Protein AF-A0A6A5TDK0-F1 (afdb_monomer_lite)

Radius of gyration: 18.0 Å; chains: 1; bounding box: 47×30×43 Å

Structure (mmCIF, N/CA/C/O backbone):
data_AF-A0A6A5TDK0-F1
#
_entry.id   AF-A0A6A5TDK0-F1
#
loop_
_atom_site.group_PDB
_atom_site.id
_atom_site.type_symbol
_atom_site.label_atom_id
_atom_site.label_alt_id
_atom_site.label_comp_id
_atom_site.label_asym_id
_atom_site.label_entity_id
_atom_site.label_seq_id
_atom_site.pdbx_PDB_ins_code
_atom_site.Cartn_x
_atom_site.Cartn_y
_atom_site.Cartn_z
_atom_site.occupancy
_atom_site.B_iso_or_equiv
_atom_site.auth_seq_id
_atom_site.auth_comp_id
_atom_site.auth_asym_id
_atom_site.auth_atom_id
_atom_site.pdbx_PDB_model_num
ATOM 1 N N . PHE A 1 1 ? 2.024 -7.288 14.545 1.00 73.69 1 PHE A N 1
ATOM 2 C CA . PHE A 1 1 ? 0.708 -7.184 15.207 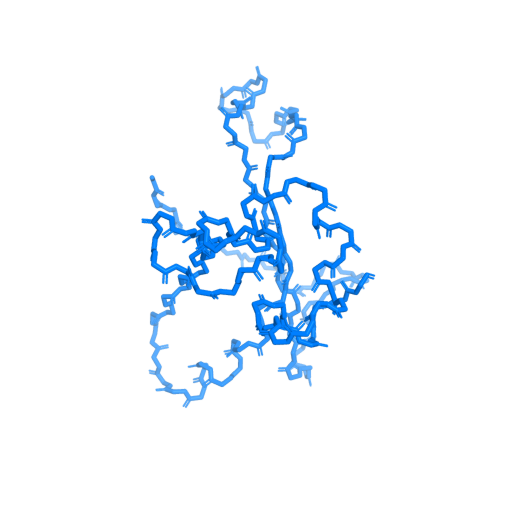1.00 73.69 1 PHE A CA 1
ATOM 3 C C . PHE A 1 1 ? -0.346 -7.230 14.117 1.00 73.69 1 PHE A C 1
ATOM 5 O O . PHE A 1 1 ? -0.062 -6.746 13.029 1.00 73.69 1 PHE A O 1
ATOM 12 N N . THR A 1 2 ? -1.514 -7.802 14.390 1.00 79.69 2 THR A N 1
ATOM 13 C CA . THR A 1 2 ? -2.637 -7.856 13.443 1.00 79.69 2 THR A CA 1
ATOM 14 C C . THR A 1 2 ? -3.849 -7.261 14.137 1.00 79.69 2 THR A C 1
ATOM 16 O O . THR A 1 2 ? -4.041 -7.503 15.329 1.00 79.69 2 THR A O 1
ATOM 19 N N . TYR A 1 3 ? -4.628 -6.452 13.424 1.00 76.56 3 TYR A N 1
ATOM 20 C CA . TYR A 1 3 ? -5.811 -5.798 13.969 1.00 76.56 3 TYR A CA 1
ATOM 21 C C . TYR A 1 3 ? -6.992 -6.023 13.030 1.00 76.56 3 TYR A C 1
ATOM 23 O O . TYR A 1 3 ? -6.882 -5.800 11.827 1.00 76.56 3 TYR A O 1
ATOM 31 N N . THR A 1 4 ? -8.110 -6.473 13.590 1.00 86.81 4 THR A N 1
ATOM 32 C CA . THR A 1 4 ? -9.372 -6.674 12.875 1.00 86.81 4 THR A CA 1
ATOM 33 C C . THR A 1 4 ? -10.402 -5.764 13.516 1.00 86.81 4 THR A C 1
ATOM 35 O O . THR A 1 4 ? -10.564 -5.782 14.735 1.00 86.81 4 THR A O 1
ATOM 38 N N . PHE A 1 5 ? -11.078 -4.953 12.707 1.00 83.00 5 PHE A N 1
ATOM 39 C CA . PHE A 1 5 ? -12.046 -3.976 13.189 1.00 83.00 5 PHE A CA 1
ATOM 40 C C . PHE A 1 5 ? -13.249 -3.880 12.256 1.00 83.00 5 PHE A C 1
ATOM 42 O O . PHE A 1 5 ? -13.160 -4.184 11.068 1.00 83.00 5 PHE A O 1
ATOM 49 N N . LEU A 1 6 ? -14.371 -3.436 12.817 1.00 85.19 6 LEU A N 1
ATOM 50 C CA . LEU A 1 6 ? -15.565 -3.067 12.071 1.00 85.19 6 LEU A CA 1
ATOM 51 C C . LEU A 1 6 ? -15.539 -1.555 11.826 1.00 85.19 6 LEU A C 1
ATOM 53 O O . LEU A 1 6 ? -15.484 -0.784 12.781 1.00 85.19 6 LEU A O 1
ATOM 57 N N . CYS A 1 7 ? -15.598 -1.138 10.561 1.00 79.06 7 CYS A N 1
ATOM 58 C CA . CYS A 1 7 ? -15.725 0.269 10.186 1.00 79.06 7 CYS A CA 1
ATOM 59 C C . CYS A 1 7 ? -17.177 0.554 9.792 1.00 79.06 7 CYS A C 1
ATOM 61 O O . CYS A 1 7 ? -17.632 0.116 8.736 1.00 79.06 7 CYS A O 1
ATOM 63 N N . GLN A 1 8 ? -17.921 1.245 10.654 1.00 83.38 8 GLN A N 1
ATOM 64 C CA . GLN A 1 8 ? -19.298 1.650 10.368 1.00 83.38 8 GLN A CA 1
ATOM 65 C C . GLN A 1 8 ? -19.304 3.049 9.755 1.00 83.38 8 GLN A C 1
ATOM 67 O O . GLN A 1 8 ? -18.622 3.937 10.256 1.00 83.38 8 GLN A O 1
ATOM 72 N N . ASN A 1 9 ? -20.089 3.238 8.691 1.00 80.44 9 ASN A N 1
ATOM 73 C CA . ASN A 1 9 ? -20.217 4.519 7.989 1.00 80.44 9 ASN A CA 1
ATOM 74 C C . ASN A 1 9 ? -18.886 5.079 7.438 1.00 80.44 9 ASN A C 1
ATOM 76 O O . ASN A 1 9 ? -18.662 6.283 7.433 1.00 80.44 9 ASN A O 1
ATOM 80 N N . CYS A 1 10 ? -17.989 4.195 6.996 1.00 78.06 10 CYS A N 1
ATOM 81 C CA . CYS A 1 10 ? -16.679 4.570 6.451 1.00 78.06 10 CYS A CA 1
ATOM 82 C C . CYS A 1 10 ? -16.629 4.564 4.918 1.00 78.06 10 CYS A C 1
ATOM 84 O O . CYS A 1 10 ? -15.593 4.878 4.339 1.00 78.06 10 CYS A O 1
ATOM 86 N N . THR A 1 11 ? -17.720 4.158 4.266 1.00 73.88 11 THR A N 1
ATOM 87 C CA . THR A 1 11 ? -17.832 4.127 2.805 1.00 73.88 11 THR A CA 1
ATOM 88 C C . THR A 1 11 ? -18.303 5.458 2.239 1.00 73.88 11 THR A C 1
ATOM 90 O O . THR A 1 11 ? -17.931 5.790 1.126 1.00 73.88 11 THR A O 1
ATOM 93 N N . ASP A 1 12 ? -19.052 6.247 3.009 1.00 74.12 12 ASP A N 1
ATOM 94 C CA . ASP A 1 12 ? -19.520 7.567 2.594 1.00 74.12 12 ASP A CA 1
ATOM 95 C C . ASP A 1 12 ? -18.879 8.664 3.459 1.00 74.12 12 ASP A C 1
ATOM 97 O O . ASP A 1 12 ? -19.353 8.991 4.546 1.00 74.12 12 ASP A O 1
ATOM 101 N N . ILE A 1 13 ? -17.729 9.165 3.006 1.00 72.81 13 ILE A N 1
ATOM 102 C CA . ILE A 1 13 ? -16.874 10.134 3.711 1.00 72.81 13 ILE A CA 1
ATOM 103 C C . ILE A 1 13 ? -16.699 11.451 2.929 1.00 72.81 13 ILE A C 1
ATOM 105 O O . ILE A 1 13 ? -15.803 12.245 3.221 1.00 72.81 13 ILE A O 1
ATOM 109 N N . GLY A 1 14 ? -17.566 11.705 1.943 1.00 71.69 14 GLY A N 1
ATOM 110 C CA . GLY A 1 14 ? -17.595 12.915 1.123 1.00 71.69 14 GLY A CA 1
ATOM 111 C C . GLY A 1 14 ? -16.841 12.762 -0.209 1.00 71.69 14 GLY A C 1
ATOM 112 O O . GLY A 1 14 ? -17.044 11.789 -0.923 1.00 71.69 14 GLY A O 1
ATOM 113 N N . PRO A 1 15 ? -15.964 13.698 -0.610 1.00 63.59 15 PRO A N 1
ATOM 114 C CA . PRO A 1 15 ? -15.373 13.712 -1.958 1.00 63.59 15 PRO A CA 1
ATOM 115 C C . PRO A 1 15 ? -14.440 12.527 -2.282 1.00 63.59 15 PRO A C 1
ATOM 117 O O . PRO A 1 15 ? -13.985 12.407 -3.415 1.00 63.59 15 PRO A O 1
ATOM 120 N N . ILE A 1 16 ? -14.139 11.670 -1.302 1.00 64.56 16 ILE A N 1
ATOM 121 C CA . ILE A 1 16 ? -13.346 10.440 -1.451 1.00 64.56 16 ILE A CA 1
ATOM 122 C C . ILE A 1 16 ? -14.141 9.188 -1.024 1.00 64.56 16 ILE A C 1
ATOM 124 O O . ILE A 1 16 ? -13.546 8.186 -0.630 1.00 64.56 16 ILE A O 1
ATOM 128 N N . SER A 1 17 ? -15.479 9.259 -1.055 1.00 69.69 17 SER A N 1
ATOM 129 C CA . SER A 1 17 ? -16.375 8.139 -0.743 1.00 69.69 17 SER A CA 1
ATOM 130 C C . SER A 1 17 ? -16.137 6.931 -1.652 1.00 69.69 17 SER A C 1
ATOM 132 O O . SER A 1 17 ? -15.867 7.055 -2.847 1.00 69.69 17 SER A O 1
ATOM 134 N N . PHE A 1 18 ? -16.299 5.749 -1.064 1.00 69.81 18 PHE A N 1
ATOM 135 C CA . PHE A 1 18 ? -16.490 4.493 -1.768 1.00 69.81 18 PHE A CA 1
ATOM 136 C C . PHE A 1 18 ? -17.928 4.445 -2.301 1.00 69.81 18 PHE A C 1
ATOM 138 O O . PHE A 1 18 ? -18.853 4.049 -1.591 1.00 69.81 18 PHE A O 1
ATOM 145 N N . GLU A 1 19 ? -18.128 4.877 -3.542 1.00 68.56 19 GLU A N 1
ATOM 146 C CA . GLU A 1 19 ? -19.382 4.651 -4.263 1.00 68.56 19 GLU A CA 1
ATOM 147 C C . GLU A 1 19 ? -19.690 3.155 -4.375 1.00 68.56 19 GLU A C 1
ATOM 149 O O . GLU A 1 19 ? -18.824 2.295 -4.489 1.00 68.56 19 GLU A O 1
ATOM 154 N N . SER A 1 20 ? -20.965 2.806 -4.384 1.00 64.44 20 SER A N 1
ATOM 155 C CA . SER A 1 20 ? -21.348 1.399 -4.561 1.00 64.44 20 SER A CA 1
ATOM 156 C C . SER A 1 20 ? -21.175 0.900 -6.003 1.00 64.44 20 SER A C 1
ATOM 158 O O . SER A 1 20 ? -21.235 -0.303 -6.244 1.00 64.44 20 SER A O 1
ATOM 160 N N . THR A 1 21 ? -20.973 1.813 -6.959 1.00 64.44 21 THR A N 1
ATOM 161 C CA . THR A 1 21 ? -21.041 1.531 -8.400 1.00 64.44 21 THR A CA 1
ATOM 162 C C . THR A 1 21 ? -19.702 1.565 -9.127 1.00 64.44 21 THR A C 1
ATOM 164 O O . THR A 1 21 ? -19.685 1.284 -10.322 1.00 64.44 21 THR A O 1
ATOM 167 N N . SER A 1 22 ? -18.596 1.946 -8.479 1.00 63.34 22 SER A N 1
ATOM 168 C CA . SER A 1 22 ? -17.294 1.946 -9.165 1.00 63.34 22 SER A CA 1
ATOM 169 C C . SER A 1 22 ? -16.617 0.589 -9.049 1.00 63.34 22 SER A C 1
ATOM 171 O O . SER A 1 22 ? -16.547 0.004 -7.970 1.00 63.34 22 SER A O 1
ATOM 173 N N . ASP A 1 23 ? -16.040 0.147 -10.164 1.00 59.12 23 ASP A N 1
ATOM 174 C CA . ASP A 1 23 ? -15.367 -1.150 -10.272 1.00 59.12 23 ASP A CA 1
ATOM 175 C C . ASP A 1 23 ? -13.971 -1.178 -9.627 1.00 59.12 23 ASP A C 1
ATOM 177 O O . ASP A 1 23 ? -13.359 -2.237 -9.471 1.00 59.12 23 ASP A O 1
ATOM 181 N N . THR A 1 24 ? -13.439 -0.006 -9.269 1.00 61.41 24 THR A N 1
ATOM 182 C CA . THR A 1 24 ? -12.064 0.165 -8.800 1.00 61.41 24 THR A CA 1
ATOM 183 C C . THR A 1 24 ? -11.989 1.173 -7.660 1.00 61.41 24 THR A C 1
ATOM 185 O O . THR A 1 24 ? -12.411 2.320 -7.816 1.00 61.41 24 THR A O 1
ATOM 188 N N . TRP A 1 25 ? -11.387 0.764 -6.542 1.00 66.81 25 TRP A N 1
ATOM 189 C CA . TRP A 1 25 ? -11.246 1.582 -5.337 1.00 66.81 25 TRP A CA 1
ATOM 190 C C . TRP A 1 25 ? -9.777 1.713 -4.940 1.00 66.81 25 TRP A C 1
ATOM 192 O O . TRP A 1 25 ? -9.199 0.754 -4.427 1.00 66.81 25 TRP A O 1
ATOM 202 N N . PRO A 1 26 ? -9.135 2.876 -5.143 1.00 68.88 26 PRO A N 1
ATOM 203 C CA . PRO A 1 26 ? -7.743 3.046 -4.760 1.00 68.88 26 PRO A CA 1
ATOM 204 C C . PRO A 1 26 ? -7.628 3.145 -3.233 1.00 68.88 26 PRO A C 1
ATOM 206 O O . PRO A 1 26 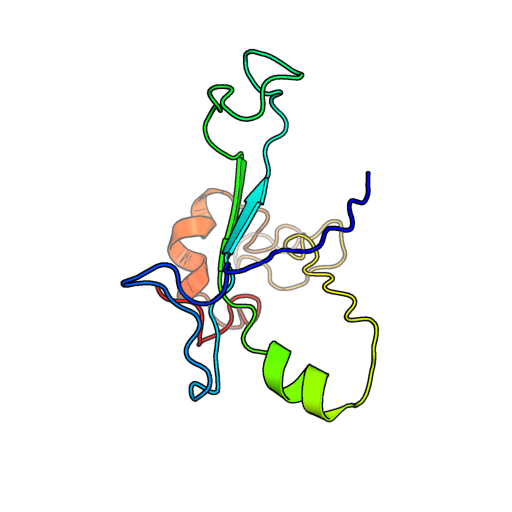? -7.744 4.216 -2.647 1.00 68.88 26 PRO A O 1
ATOM 209 N N . ILE A 1 27 ? -7.362 2.019 -2.571 1.00 75.06 27 ILE A N 1
ATOM 210 C CA . ILE A 1 27 ? -7.011 2.015 -1.146 1.00 75.06 27 ILE A CA 1
ATOM 211 C C . ILE A 1 27 ? -5.525 2.349 -0.996 1.00 75.06 27 ILE A C 1
ATOM 213 O O . ILE A 1 27 ? -4.662 1.702 -1.602 1.00 75.06 27 ILE A O 1
ATOM 217 N N . GLY A 1 28 ? -5.240 3.365 -0.180 1.00 75.75 28 GLY A N 1
ATOM 218 C CA . GLY A 1 28 ? -3.896 3.750 0.235 1.00 75.75 28 GLY A CA 1
ATOM 219 C C . GLY A 1 28 ? -3.486 3.113 1.563 1.00 75.75 28 GLY A C 1
ATOM 220 O O . GLY A 1 28 ? -4.323 2.864 2.428 1.00 75.75 28 GLY A O 1
ATOM 221 N N . TRP A 1 29 ? -2.189 2.887 1.751 1.00 80.25 29 TRP A N 1
ATOM 222 C CA . TRP A 1 29 ? -1.613 2.483 3.033 1.00 80.25 29 TRP A CA 1
ATOM 223 C C . TRP A 1 29 ? -0.398 3.344 3.380 1.00 80.25 29 TRP A C 1
ATOM 225 O O . TRP A 1 29 ? 0.269 3.887 2.498 1.00 80.25 29 TRP A O 1
ATOM 235 N N . ALA A 1 30 ? -0.104 3.451 4.676 1.00 81.50 30 ALA A N 1
ATOM 236 C CA . ALA A 1 30 ? 1.065 4.150 5.196 1.00 81.50 30 ALA A CA 1
ATOM 237 C C . ALA A 1 30 ? 1.643 3.401 6.405 1.00 81.50 30 ALA A C 1
ATOM 239 O O . ALA A 1 30 ? 0.899 2.868 7.229 1.00 81.50 30 ALA A O 1
ATOM 240 N N . MET A 1 31 ? 2.972 3.371 6.526 1.00 84.69 31 MET A N 1
ATOM 241 C CA . MET A 1 31 ? 3.688 2.716 7.625 1.00 84.69 31 MET A CA 1
ATOM 242 C C . MET A 1 31 ? 4.706 3.663 8.270 1.00 84.69 31 MET A C 1
ATOM 244 O O . MET A 1 31 ? 5.362 4.453 7.593 1.00 84.69 31 MET A O 1
ATOM 248 N N . SER A 1 32 ? 4.897 3.552 9.584 1.00 85.44 32 SER A N 1
ATOM 249 C CA . SER A 1 32 ? 5.952 4.264 10.311 1.00 85.44 32 SER A CA 1
ATOM 250 C C . SER A 1 32 ? 6.650 3.328 11.291 1.00 85.44 32 SER A C 1
ATOM 252 O O . SER A 1 32 ? 6.012 2.470 11.899 1.00 85.44 32 SER A O 1
ATOM 254 N N . ASN A 1 33 ? 7.961 3.500 11.463 1.00 89.19 33 ASN A N 1
ATOM 255 C CA . ASN A 1 33 ? 8.721 2.862 12.542 1.00 89.19 33 ASN A CA 1
ATOM 256 C C . ASN A 1 33 ? 8.783 3.737 13.810 1.00 89.19 33 ASN A C 1
ATOM 258 O O . ASN A 1 33 ? 9.379 3.332 14.811 1.00 89.19 33 ASN A O 1
ATOM 262 N N . ARG A 1 34 ? 8.178 4.933 13.779 1.00 90.50 34 ARG A N 1
ATOM 263 C CA . ARG A 1 34 ? 8.135 5.880 14.892 1.00 90.50 34 ARG A CA 1
ATOM 264 C C . ARG A 1 34 ? 6.768 5.811 15.568 1.00 90.50 34 ARG A C 1
ATOM 266 O O . ARG A 1 34 ? 5.732 5.749 14.915 1.00 90.50 34 ARG A O 1
ATOM 273 N N . ARG A 1 35 ? 6.778 5.773 16.899 1.00 89.75 35 ARG A N 1
ATOM 274 C CA . ARG A 1 35 ? 5.566 5.647 17.725 1.00 89.75 35 ARG A CA 1
ATOM 275 C C . ARG A 1 35 ? 4.755 6.957 17.677 1.00 89.75 35 ARG A C 1
ATOM 277 O O . ARG A 1 35 ? 5.375 8.010 17.506 1.00 89.75 35 ARG A O 1
ATOM 284 N N . PRO A 1 36 ? 3.424 6.925 17.892 1.00 91.19 36 PRO A N 1
ATOM 285 C CA . PRO A 1 36 ? 2.649 8.138 18.160 1.00 91.19 36 PRO A CA 1
ATOM 286 C C . PRO A 1 36 ? 3.252 8.929 19.329 1.00 91.19 36 PRO A C 1
ATOM 288 O O . PRO A 1 36 ? 3.818 8.327 20.246 1.00 91.19 36 PRO A O 1
ATOM 291 N N . THR A 1 37 ? 3.132 10.260 19.317 1.00 92.19 37 THR A N 1
ATOM 292 C CA . THR A 1 37 ? 3.690 11.116 20.383 1.00 92.19 37 THR A CA 1
ATOM 293 C C . THR A 1 37 ? 3.082 10.831 21.758 1.00 92.19 37 THR A C 1
ATOM 295 O O . THR A 1 37 ? 3.759 10.984 22.772 1.00 92.19 37 THR A O 1
ATOM 298 N N . THR A 1 38 ? 1.829 10.375 21.803 1.00 93.81 38 THR A N 1
ATOM 299 C CA . THR A 1 38 ? 1.128 9.959 23.020 1.00 93.81 38 THR A CA 1
ATOM 300 C C . THR A 1 38 ? 0.457 8.599 22.799 1.00 93.81 38 THR A C 1
ATOM 302 O O . THR A 1 38 ? -0.713 8.531 22.411 1.00 93.81 38 THR A O 1
ATOM 305 N N . PRO A 1 39 ? 1.183 7.489 23.035 1.00 88.12 39 PRO A N 1
ATOM 306 C CA . PRO A 1 39 ? 0.618 6.147 22.938 1.00 88.12 39 PRO A CA 1
ATOM 307 C C . 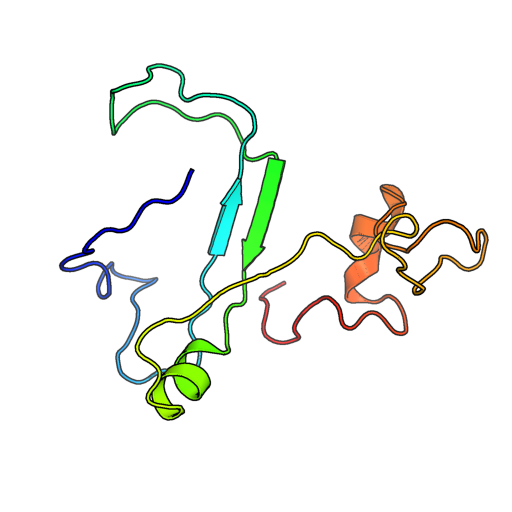PRO A 1 39 ? -0.598 5.989 23.864 1.00 88.12 39 PRO A C 1
ATOM 309 O O . PRO A 1 39 ? -0.527 6.327 25.042 1.00 88.12 39 PRO A O 1
ATOM 312 N N . GLY A 1 40 ? -1.713 5.488 23.328 1.00 88.69 40 GLY A N 1
ATOM 313 C CA . GLY A 1 40 ? -2.987 5.343 24.047 1.00 88.69 40 GLY A CA 1
ATOM 314 C C . GLY A 1 40 ? -4.012 6.444 23.757 1.00 88.69 40 GLY A C 1
ATOM 315 O O . GLY A 1 40 ? -5.189 6.255 24.048 1.00 88.69 40 GLY A O 1
ATOM 316 N N . SER A 1 41 ? -3.603 7.552 23.129 1.00 93.44 41 SER A N 1
ATOM 317 C CA . SER A 1 41 ? -4.539 8.563 22.633 1.00 93.44 41 SER A CA 1
ATOM 318 C C . SER A 1 41 ? -4.864 8.327 21.150 1.00 93.44 41 SER A C 1
ATOM 320 O O . SER A 1 41 ? -3.946 8.360 20.324 1.00 93.44 41 SER A O 1
ATOM 322 N N . PRO A 1 42 ? -6.141 8.131 20.770 1.00 89.44 42 PRO A N 1
ATOM 323 C CA . PRO A 1 42 ? -6.530 7.945 19.371 1.00 89.44 42 PRO A CA 1
ATOM 324 C C . PRO A 1 42 ? -6.346 9.213 18.523 1.00 89.44 42 PRO A C 1
ATOM 326 O O . PRO A 1 42 ? -6.261 9.123 17.304 1.00 89.44 42 PRO A O 1
ATOM 329 N N . SER A 1 43 ? -6.239 10.387 19.153 1.00 93.69 43 SER A N 1
ATOM 330 C CA . SER A 1 43 ? -5.982 11.674 18.495 1.00 93.69 43 SER A CA 1
ATOM 331 C C . SER A 1 43 ? -4.513 12.108 18.584 1.00 93.69 43 SER A C 1
ATOM 333 O O . SER A 1 43 ? -4.203 13.288 18.418 1.00 93.69 43 SER A O 1
ATOM 335 N N . SER A 1 44 ? -3.603 11.189 18.927 1.00 94.69 44 SER A N 1
ATOM 336 C CA . SER A 1 44 ? -2.176 11.490 19.058 1.00 94.69 44 SER A CA 1
ATOM 337 C C . SER A 1 44 ? -1.601 12.037 17.752 1.00 94.69 44 SER A C 1
ATOM 339 O O . SER A 1 44 ? -1.852 11.498 16.676 1.00 94.69 44 SER A O 1
ATOM 341 N N . ALA A 1 45 ? -0.729 13.040 17.860 1.00 94.00 45 ALA A N 1
ATOM 342 C CA . ALA A 1 45 ? 0.052 13.498 16.720 1.00 94.00 45 ALA A CA 1
ATOM 343 C C . ALA A 1 45 ? 0.970 12.375 16.201 1.00 94.00 45 ALA A C 1
ATOM 345 O O . ALA A 1 45 ? 1.487 11.555 16.976 1.00 94.00 45 ALA A O 1
ATOM 346 N N . LEU A 1 46 ? 1.169 12.359 14.882 1.00 91.00 46 LEU A N 1
ATOM 347 C CA . LEU A 1 46 ? 1.995 11.392 14.163 1.00 91.00 46 LEU A CA 1
ATOM 348 C C . LEU A 1 46 ? 3.112 12.120 13.409 1.00 91.00 46 LEU A C 1
ATOM 350 O O . LEU A 1 46 ? 2.919 13.225 12.906 1.00 91.00 46 LEU A O 1
ATOM 354 N N . THR A 1 47 ? 4.284 11.495 13.311 1.00 89.31 47 THR A N 1
ATOM 355 C CA . THR A 1 47 ? 5.332 11.936 12.379 1.00 89.31 47 THR A CA 1
ATOM 356 C C . THR A 1 47 ? 5.076 11.366 10.986 1.00 89.31 47 THR A C 1
ATOM 358 O O . THR A 1 47 ? 4.339 10.389 10.848 1.00 89.31 47 THR A O 1
ATOM 361 N N . SER A 1 48 ? 5.742 11.912 9.965 1.00 88.75 48 SER A N 1
ATOM 362 C CA . SER A 1 48 ? 5.676 11.388 8.597 1.00 88.75 48 SER A CA 1
ATOM 363 C C . SER A 1 48 ? 5.938 9.878 8.529 1.00 88.75 48 SER A C 1
ATOM 365 O O . SER A 1 48 ? 6.738 9.323 9.292 1.00 88.75 48 SER A O 1
ATOM 367 N N . HIS A 1 49 ? 5.235 9.220 7.609 1.00 83.19 49 HIS A N 1
ATOM 368 C CA . HIS A 1 49 ? 5.404 7.804 7.308 1.00 83.19 49 HIS A CA 1
ATOM 369 C C . HIS A 1 49 ? 6.726 7.559 6.564 1.00 83.19 49 HIS A C 1
ATOM 371 O O . HIS A 1 49 ? 7.247 8.447 5.893 1.00 83.19 49 HIS A O 1
ATOM 377 N N . ILE A 1 50 ? 7.274 6.351 6.699 1.00 83.38 50 ILE A N 1
ATOM 378 C CA . ILE A 1 50 ? 8.522 5.916 6.040 1.00 83.38 50 ILE A CA 1
ATOM 379 C C . ILE A 1 50 ? 8.260 5.030 4.814 1.00 83.38 50 ILE A C 1
ATOM 381 O O . ILE A 1 50 ? 9.193 4.615 4.135 1.00 83.38 50 ILE A O 1
ATOM 385 N N . GLY A 1 51 ? 6.995 4.697 4.569 1.00 75.25 51 GLY A N 1
ATOM 386 C CA . GLY A 1 51 ? 6.549 3.900 3.438 1.00 75.25 51 GLY A CA 1
ATOM 387 C C . GLY A 1 51 ? 5.048 4.060 3.247 1.00 75.25 51 GLY A C 1
ATOM 388 O O . GLY A 1 51 ? 4.322 4.302 4.215 1.00 75.25 51 GLY A O 1
ATOM 389 N N . GLY A 1 52 ? 4.601 3.945 2.004 1.00 74.19 52 GLY A N 1
ATOM 390 C CA . GLY A 1 52 ? 3.199 4.042 1.632 1.00 74.19 52 GLY A CA 1
ATOM 391 C C . GLY A 1 52 ? 2.989 3.761 0.149 1.00 74.19 52 GLY A C 1
ATOM 392 O O . GLY A 1 52 ? 3.950 3.638 -0.611 1.00 74.19 52 GLY A O 1
ATOM 393 N N . GLY A 1 53 ? 1.727 3.645 -0.252 1.00 66.44 53 GLY A N 1
ATOM 394 C CA . GLY A 1 53 ? 1.328 3.455 -1.646 1.00 66.44 53 GLY A CA 1
ATOM 395 C C . GLY A 1 53 ? -0.185 3.315 -1.796 1.00 66.44 53 GLY A C 1
ATOM 396 O O . GLY A 1 53 ? -0.882 3.062 -0.816 1.00 66.44 53 GLY A O 1
ATOM 397 N N . SER A 1 54 ? -0.689 3.463 -3.019 1.00 64.06 54 SER A N 1
ATOM 398 C CA . SER A 1 54 ? -2.103 3.296 -3.400 1.00 64.06 54 SER A CA 1
ATOM 399 C C . SER A 1 54 ? -2.262 2.176 -4.440 1.00 64.06 54 SER A C 1
ATOM 401 O O . SER A 1 54 ? -1.256 1.618 -4.886 1.00 64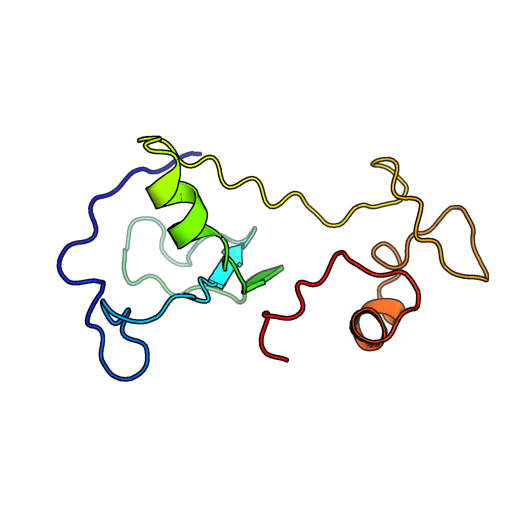.06 54 SER A O 1
ATOM 403 N N . GLY A 1 55 ? -3.496 1.772 -4.767 1.00 56.06 55 GLY A N 1
ATOM 404 C CA . GLY A 1 55 ? -3.769 0.881 -5.912 1.00 56.06 55 GLY A CA 1
ATOM 405 C C . GLY A 1 55 ? -4.144 -0.572 -5.584 1.00 56.06 55 GLY A C 1
ATOM 406 O O . GLY A 1 55 ? -3.652 -1.494 -6.221 1.00 56.06 55 GLY A O 1
ATOM 407 N N . ILE A 1 56 ? -5.012 -0.824 -4.595 1.00 55.91 56 ILE A N 1
ATOM 408 C CA . ILE A 1 56 ? -5.675 -2.141 -4.470 1.00 55.91 56 ILE A CA 1
ATOM 409 C C . ILE A 1 56 ? -6.921 -2.138 -5.358 1.00 55.91 56 ILE A C 1
ATOM 411 O O . ILE A 1 56 ? -8.033 -1.880 -4.918 1.00 55.91 56 ILE A O 1
ATOM 415 N N . ILE A 1 57 ? -6.717 -2.400 -6.643 1.00 51.84 57 ILE A N 1
ATOM 416 C CA . ILE A 1 57 ? -7.768 -2.351 -7.673 1.00 51.84 57 ILE A CA 1
ATOM 417 C C . ILE A 1 57 ? -8.458 -3.723 -7.828 1.00 51.84 57 ILE A C 1
ATOM 419 O O . ILE A 1 57 ? -9.465 -3.888 -8.506 1.00 51.84 57 ILE A O 1
ATOM 423 N N . THR A 1 58 ? -7.974 -4.726 -7.095 1.00 50.91 58 THR A N 1
ATOM 424 C CA . THR A 1 58 ? -8.384 -6.132 -7.186 1.00 50.91 58 THR A CA 1
ATOM 425 C C . THR A 1 58 ? -9.576 -6.517 -6.301 1.00 50.91 58 THR A C 1
ATOM 427 O O . THR A 1 58 ? -10.086 -7.631 -6.435 1.00 50.91 58 THR A O 1
ATOM 430 N N . ALA A 1 59 ? -10.050 -5.635 -5.412 1.00 51.94 59 ALA A N 1
ATOM 431 C CA . ALA A 1 59 ? -11.038 -5.988 -4.386 1.00 51.94 59 ALA A CA 1
ATOM 432 C C . ALA A 1 59 ? -12.368 -6.527 -4.961 1.00 51.94 59 ALA A C 1
ATOM 434 O O . ALA A 1 59 ? -12.932 -7.462 -4.393 1.00 51.94 59 ALA A O 1
ATOM 435 N N . GLN A 1 60 ? -12.834 -6.027 -6.114 1.00 50.88 60 GLN A N 1
ATOM 436 C CA . GLN A 1 60 ? -14.089 -6.492 -6.723 1.00 50.88 60 GLN A CA 1
ATOM 437 C C . GLN A 1 60 ? -13.976 -7.898 -7.329 1.00 50.88 60 GLN A C 1
ATOM 439 O O . GLN A 1 60 ? -14.827 -8.747 -7.072 1.00 50.88 60 GLN A O 1
ATOM 444 N N . ARG A 1 61 ? -12.877 -8.211 -8.032 1.00 52.41 61 ARG A N 1
ATOM 445 C CA . ARG A 1 61 ? -12.621 -9.583 -8.512 1.00 52.41 61 ARG A CA 1
ATOM 446 C C . ARG A 1 61 ? -12.444 -10.569 -7.364 1.00 52.41 61 ARG A C 1
ATOM 448 O O . ARG A 1 61 ? -12.785 -11.734 -7.506 1.00 52.41 61 ARG A O 1
ATOM 455 N N . LEU A 1 62 ? -11.959 -10.109 -6.214 1.00 54.84 62 LEU A N 1
ATOM 456 C CA . LEU A 1 62 ? -11.822 -10.926 -5.009 1.00 54.84 62 LEU A CA 1
ATOM 457 C C . LEU A 1 62 ? -13.175 -11.204 -4.335 1.00 54.84 62 LEU A C 1
ATOM 459 O O . LEU A 1 62 ? -13.394 -12.336 -3.904 1.00 54.84 62 LEU A O 1
ATOM 463 N N . VAL A 1 63 ? -14.105 -10.243 -4.319 1.00 56.16 63 VAL A N 1
ATOM 464 C CA . VAL A 1 63 ? -15.495 -10.463 -3.868 1.00 56.16 63 VAL A CA 1
ATOM 465 C C . VAL A 1 63 ? -16.216 -11.483 -4.758 1.00 56.16 63 VAL A C 1
ATOM 467 O O . VAL A 1 63 ? -16.903 -12.365 -4.242 1.00 56.16 63 VAL A O 1
ATOM 470 N N . GLU A 1 64 ? -15.985 -11.450 -6.073 1.00 57.50 64 GLU A N 1
ATOM 471 C CA . GLU A 1 64 ? -16.533 -12.434 -7.022 1.00 57.50 64 GLU A CA 1
ATOM 472 C C . GLU A 1 64 ? -16.017 -13.871 -6.787 1.00 57.50 64 GLU A C 1
ATOM 474 O O . GLU A 1 64 ? -16.679 -14.830 -7.181 1.00 57.50 64 GLU A O 1
A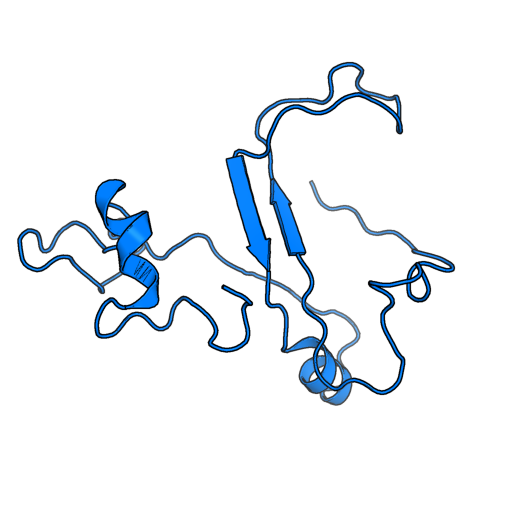TOM 479 N N . THR A 1 65 ? -14.879 -14.067 -6.101 1.00 61.69 65 THR A N 1
ATOM 480 C CA . THR A 1 65 ? -14.368 -15.419 -5.773 1.00 61.69 65 THR A CA 1
ATOM 481 C C . THR A 1 65 ? -15.113 -16.114 -4.627 1.00 61.69 65 THR A C 1
ATOM 483 O O . THR A 1 65 ? -14.818 -17.273 -4.324 1.00 61.69 65 THR A O 1
ATOM 486 N N . GLY A 1 66 ? -16.041 -15.425 -3.949 1.00 59.22 66 GLY A N 1
ATOM 487 C CA . GLY A 1 66 ? -16.792 -15.977 -2.817 1.00 59.22 66 GLY A CA 1
ATOM 488 C C . GLY A 1 66 ? -15.935 -16.289 -1.583 1.00 59.22 66 GLY A C 1
ATOM 489 O O . GLY A 1 66 ? -16.349 -17.065 -0.720 1.00 59.22 66 GLY A O 1
ATOM 490 N N . LYS A 1 67 ? -14.722 -15.726 -1.486 1.00 55.19 67 LYS A N 1
ATOM 491 C CA . LYS A 1 67 ? -13.842 -15.908 -0.326 1.00 55.19 67 LYS A CA 1
ATOM 492 C C . LYS A 1 67 ? -14.118 -14.853 0.744 1.00 55.19 67 LYS A C 1
ATOM 494 O O . LYS A 1 67 ? -14.149 -13.662 0.469 1.00 55.19 67 LYS A O 1
ATOM 499 N N . THR A 1 68 ? -14.284 -15.305 1.985 1.00 56.12 68 THR A N 1
ATOM 500 C CA . THR A 1 68 ? -14.562 -14.462 3.164 1.00 56.12 68 THR A CA 1
ATOM 501 C C . THR A 1 68 ? -13.316 -13.818 3.770 1.00 56.12 68 THR A C 1
ATOM 503 O O . THR A 1 68 ? -13.429 -12.901 4.578 1.00 56.12 68 THR A O 1
ATOM 506 N N . VAL A 1 69 ? -12.127 -14.297 3.396 1.00 45.84 69 VAL A N 1
ATOM 507 C CA . VAL A 1 69 ? -10.839 -13.803 3.888 1.00 45.84 69 VAL A CA 1
ATOM 508 C C . VAL A 1 69 ? -9.999 -13.384 2.694 1.00 45.84 69 VAL A C 1
ATOM 510 O O . VAL A 1 69 ? -9.614 -14.212 1.867 1.00 45.84 69 VAL A O 1
ATOM 513 N N . LEU A 1 70 ? -9.721 -12.086 2.625 1.00 56.44 70 LEU A N 1
ATOM 514 C CA . LEU A 1 70 ? -8.817 -11.491 1.658 1.00 56.44 70 LEU A CA 1
ATOM 515 C C . LEU A 1 70 ? -7.436 -11.325 2.302 1.00 56.44 70 LEU A C 1
ATOM 517 O O . LEU A 1 70 ? -7.262 -10.517 3.213 1.00 56.44 70 LEU A O 1
ATOM 521 N N . LEU A 1 71 ? -6.457 -12.096 1.826 1.00 48.41 71 LEU A N 1
ATOM 522 C CA . LEU A 1 71 ? -5.060 -11.962 2.227 1.00 48.41 71 LEU A CA 1
ATOM 523 C C . LEU A 1 71 ? -4.367 -10.959 1.290 1.00 48.41 71 LEU A C 1
ATOM 525 O O . LEU A 1 71 ? -4.052 -11.286 0.147 1.00 48.41 71 LEU A O 1
ATOM 529 N N . ILE A 1 72 ? -4.179 -9.723 1.761 1.00 57.19 72 ILE A N 1
ATOM 530 C CA . ILE A 1 72 ? -3.487 -8.663 1.013 1.00 57.19 72 ILE A CA 1
ATOM 531 C C . ILE A 1 72 ? -2.007 -8.677 1.385 1.00 57.19 72 ILE A C 1
ATOM 533 O O . ILE A 1 72 ? -1.575 -7.957 2.281 1.00 57.19 72 ILE A O 1
ATOM 537 N N . GLU A 1 73 ? -1.218 -9.473 0.671 1.00 47.75 73 GLU A N 1
ATOM 538 C CA . GLU A 1 73 ? 0.241 -9.405 0.757 1.00 47.75 73 GLU A CA 1
ATOM 539 C C . GLU A 1 73 ? 0.754 -8.504 -0.366 1.00 47.75 73 GLU A C 1
ATOM 541 O O . GLU A 1 73 ? 1.123 -8.983 -1.439 1.00 47.75 73 GLU A O 1
ATOM 546 N N . ARG A 1 74 ? 0.799 -7.181 -0.143 1.00 59.28 74 ARG A N 1
ATOM 547 C CA . ARG A 1 74 ? 1.745 -6.379 -0.926 1.00 59.28 74 ARG A CA 1
ATOM 548 C C . ARG A 1 74 ? 3.104 -6.518 -0.256 1.00 59.28 74 ARG A C 1
ATOM 550 O O . ARG A 1 74 ? 3.387 -5.872 0.752 1.00 59.28 74 ARG A O 1
ATOM 557 N N . GLY A 1 75 ? 3.914 -7.425 -0.794 1.00 61.12 75 GLY A N 1
ATOM 558 C CA . GLY A 1 75 ? 5.301 -7.586 -0.380 1.00 61.12 75 GLY A CA 1
ATOM 559 C C . GLY A 1 75 ? 6.086 -6.283 -0.547 1.00 61.12 75 GLY A C 1
ATOM 560 O O . GLY A 1 75 ? 5.692 -5.373 -1.279 1.00 61.12 75 GLY A O 1
ATOM 561 N N . ARG A 1 76 ? 7.224 -6.191 0.145 1.00 67.75 76 ARG A N 1
ATOM 562 C CA . ARG A 1 76 ? 8.210 -5.128 -0.105 1.00 67.75 76 ARG A CA 1
ATOM 563 C C . ARG A 1 76 ? 8.658 -5.186 -1.573 1.00 67.75 76 ARG A C 1
ATOM 565 O O . ARG A 1 76 ? 8.515 -6.222 -2.219 1.00 67.75 76 ARG A O 1
ATOM 572 N N . ALA A 1 77 ? 9.228 -4.091 -2.076 1.00 78.75 77 ALA A N 1
ATOM 573 C CA . ALA A 1 77 ? 9.850 -4.081 -3.397 1.00 78.75 77 ALA A CA 1
ATOM 574 C C . ALA A 1 77 ? 10.829 -5.263 -3.549 1.00 78.75 77 ALA A C 1
ATOM 576 O O . ALA A 1 77 ? 11.526 -5.614 -2.592 1.00 78.75 77 ALA A O 1
ATOM 577 N N . SER A 1 78 ? 10.847 -5.890 -4.729 1.00 85.00 78 SER A N 1
ATOM 578 C CA . SER A 1 78 ? 11.651 -7.087 -4.992 1.00 85.00 78 SER A CA 1
ATOM 579 C C . SER A 1 78 ? 13.124 -6.710 -5.152 1.00 85.00 78 SER A C 1
ATOM 581 O O . SER A 1 78 ? 13.602 -6.477 -6.258 1.00 85.00 78 SER A O 1
ATOM 583 N N . PHE A 1 79 ? 13.824 -6.592 -4.027 1.00 88.00 79 PHE A N 1
ATOM 584 C CA . PHE A 1 79 ? 15.252 -6.293 -3.958 1.00 88.00 79 PHE A CA 1
ATOM 585 C C . PHE A 1 79 ? 16.103 -7.450 -4.483 1.00 88.00 79 PHE A C 1
ATOM 587 O O . PHE A 1 79 ? 15.666 -8.605 -4.499 1.00 88.00 79 PHE A O 1
ATOM 594 N N . TYR A 1 80 ? 17.365 -7.172 -4.819 1.00 89.06 80 TYR A N 1
ATOM 595 C CA . TYR A 1 80 ? 18.298 -8.216 -5.256 1.00 89.06 80 TYR A CA 1
ATOM 596 C C . TYR A 1 80 ? 18.452 -9.306 -4.184 1.00 89.06 80 TYR A C 1
ATOM 598 O O . TYR A 1 80 ? 18.411 -10.500 -4.471 1.00 89.06 80 TYR A O 1
ATOM 606 N N . SER A 1 81 ? 18.513 -8.892 -2.913 1.00 89.69 81 SER A N 1
ATOM 607 C CA . SER A 1 81 ? 18.587 -9.801 -1.760 1.00 89.69 81 SER A CA 1
ATOM 608 C C . SER A 1 81 ? 17.376 -10.730 -1.602 1.00 89.69 81 SER A C 1
ATOM 610 O O . SER A 1 81 ? 17.507 -11.794 -1.002 1.00 89.69 81 SER A O 1
ATOM 612 N N . SER A 1 82 ? 16.213 -10.360 -2.146 1.00 84.69 82 SER A N 1
ATOM 613 C CA . SER A 1 82 ? 15.004 -11.192 -2.158 1.00 84.69 82 SER A CA 1
ATOM 614 C C . SER A 1 82 ? 14.797 -11.942 -3.479 1.00 84.69 82 SER A C 1
ATOM 616 O O . SER A 1 82 ? 13.727 -12.506 -3.687 1.00 84.69 82 SER A O 1
ATOM 618 N N . GLY A 1 83 ? 15.797 -11.955 -4.370 1.00 88.00 83 GLY A N 1
ATOM 619 C CA . GLY A 1 83 ? 15.735 -12.644 -5.663 1.00 88.00 83 GLY A CA 1
ATOM 620 C C . GLY A 1 83 ? 15.178 -11.801 -6.814 1.00 88.00 83 GLY A C 1
ATOM 621 O O . GLY A 1 83 ? 14.824 -12.350 -7.855 1.00 88.00 83 GLY A O 1
ATOM 622 N N . GLY A 1 84 ? 15.085 -10.479 -6.649 1.00 88.44 84 GLY A N 1
ATOM 623 C CA . GLY A 1 84 ? 14.678 -9.567 -7.714 1.00 88.44 84 GLY A CA 1
ATOM 624 C C . GLY A 1 84 ? 15.705 -9.511 -8.847 1.00 88.44 84 GLY A C 1
ATOM 625 O O . GLY A 1 84 ? 16.906 -9.419 -8.603 1.00 88.44 84 GLY A O 1
ATOM 626 N N . ASN A 1 85 ? 15.225 -9.544 -10.093 1.00 92.62 85 ASN A N 1
ATOM 627 C CA . ASN A 1 85 ? 16.079 -9.602 -11.287 1.00 92.62 85 ASN A CA 1
ATOM 628 C C . ASN A 1 85 ? 15.970 -8.358 -12.193 1.00 92.62 85 ASN A C 1
ATOM 630 O O . ASN A 1 85 ? 16.643 -8.265 -13.217 1.00 92.62 85 ASN A O 1
ATOM 634 N N . LEU A 1 86 ? 15.139 -7.376 -11.828 1.00 92.56 86 LEU A N 1
ATOM 635 C CA . LEU A 1 86 ? 15.020 -6.126 -12.579 1.00 92.56 86 LEU A CA 1
ATOM 636 C C . LEU A 1 86 ? 16.149 -5.171 -12.182 1.00 92.56 86 LEU A C 1
ATOM 638 O O . LEU A 1 86 ? 15.990 -4.309 -11.317 1.00 92.56 86 LEU A O 1
ATOM 642 N N . THR A 1 87 ? 17.320 -5.404 -12.764 1.00 93.62 87 THR A N 1
ATOM 643 C CA . THR A 1 87 ? 18.576 -4.743 -12.399 1.00 93.62 87 THR A CA 1
ATOM 644 C C . THR A 1 87 ? 18.836 -3.466 -13.190 1.00 93.62 87 THR A C 1
ATOM 646 O O . THR A 1 87 ? 18.249 -3.214 -14.248 1.00 93.62 87 THR A O 1
ATOM 649 N N . VAL A 1 88 ? 19.709 -2.621 -12.641 1.00 91.75 88 VAL A N 1
ATOM 650 C CA . VAL A 1 88 ? 20.207 -1.434 -13.345 1.00 91.75 88 VAL A CA 1
ATOM 651 C C . VAL A 1 88 ? 21.282 -1.829 -14.368 1.00 91.75 88 VAL A C 1
ATOM 653 O O . VAL A 1 88 ? 22.050 -2.760 -14.119 1.00 91.75 88 VAL A O 1
ATOM 656 N N . PRO A 1 89 ? 21.434 -1.113 -15.499 1.00 90.81 89 PRO A N 1
ATOM 657 C CA . PRO A 1 89 ? 22.334 -1.525 -16.580 1.00 90.81 89 PRO A CA 1
ATOM 658 C C . PRO A 1 89 ? 23.816 -1.497 -16.180 1.00 90.81 89 PRO A C 1
ATOM 660 O O . PRO A 1 89 ? 24.640 -2.162 -16.797 1.00 90.81 89 PRO A O 1
ATOM 663 N N . TRP A 1 90 ? 24.159 -0.721 -15.148 1.00 89.31 90 TRP A N 1
ATOM 664 C CA . TRP A 1 90 ? 25.521 -0.580 -14.627 1.00 89.31 90 TRP A CA 1
ATOM 665 C C . TRP A 1 90 ? 25.838 -1.510 -13.448 1.00 89.31 90 TRP A C 1
ATOM 667 O O . TRP A 1 90 ? 26.975 -1.512 -12.982 1.00 89.31 90 TRP A O 1
ATOM 677 N N . ASN A 1 91 ? 24.866 -2.266 -12.921 1.00 92.81 91 ASN A N 1
ATOM 678 C CA . ASN A 1 91 ? 25.089 -3.165 -11.788 1.00 92.81 91 ASN A CA 1
ATOM 679 C C . ASN A 1 91 ? 24.030 -4.280 -11.723 1.00 92.81 91 ASN A C 1
ATOM 681 O O . ASN A 1 91 ? 22.877 -4.043 -11.374 1.00 92.81 91 ASN A O 1
ATOM 685 N N . ASN A 1 92 ? 24.463 -5.517 -11.969 1.00 92.50 92 ASN A N 1
ATOM 686 C CA . ASN A 1 92 ? 23.625 -6.719 -11.956 1.00 92.50 92 ASN A CA 1
ATOM 687 C C . ASN A 1 92 ? 23.353 -7.305 -10.554 1.00 92.50 92 ASN A C 1
ATOM 689 O O . ASN A 1 92 ? 22.713 -8.344 -10.450 1.00 92.50 92 ASN A O 1
ATOM 693 N N . THR A 1 93 ? 23.833 -6.658 -9.490 1.00 93.75 93 THR A N 1
ATOM 694 C CA . THR A 1 93 ? 23.563 -7.019 -8.084 1.00 93.75 93 THR A CA 1
ATOM 695 C C . THR A 1 93 ? 22.680 -5.998 -7.362 1.00 93.75 93 THR A C 1
ATOM 697 O O . THR A 1 93 ? 22.452 -6.105 -6.159 1.00 93.75 93 THR A O 1
ATOM 700 N N . LEU A 1 94 ? 22.182 -4.994 -8.090 1.00 92.12 94 LEU A N 1
ATOM 701 C CA . LEU A 1 94 ? 21.244 -3.994 -7.591 1.00 92.12 94 LEU A CA 1
ATOM 702 C C . LEU A 1 94 ? 20.019 -3.968 -8.492 1.00 92.12 94 LEU A C 1
ATOM 704 O O . LEU A 1 94 ? 20.123 -3.737 -9.699 1.00 92.12 94 LEU A O 1
ATOM 708 N N . THR A 1 95 ? 18.848 -4.164 -7.898 1.00 92.38 95 THR A N 1
ATOM 709 C CA . THR A 1 95 ? 17.589 -3.911 -8.596 1.00 92.38 95 THR A CA 1
ATOM 710 C C . THR A 1 95 ? 17.336 -2.415 -8.713 1.00 92.38 95 THR A C 1
ATOM 712 O O . THR A 1 95 ? 17.899 -1.606 -7.968 1.00 92.38 95 THR A O 1
ATOM 71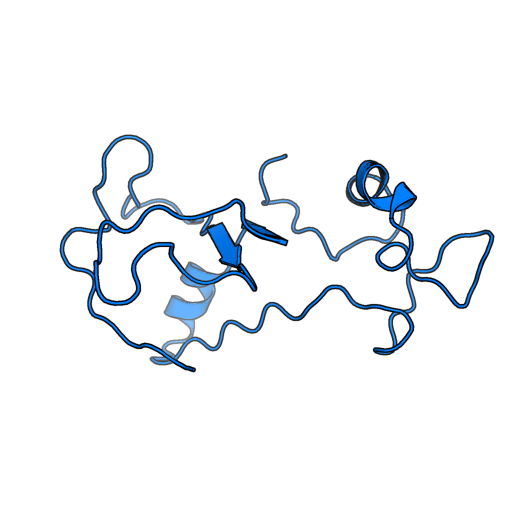5 N N . ILE A 1 96 ? 16.431 -2.030 -9.610 1.00 91.25 96 ILE A N 1
ATOM 716 C CA . ILE A 1 96 ? 15.960 -0.645 -9.701 1.00 91.25 96 ILE A CA 1
ATOM 717 C C . ILE A 1 96 ? 15.302 -0.149 -8.406 1.00 91.25 96 ILE A C 1
ATOM 719 O O . ILE A 1 96 ? 15.168 1.054 -8.223 1.00 91.25 96 ILE A O 1
ATOM 723 N N . TYR A 1 97 ? 14.921 -1.050 -7.495 1.00 89.38 97 TYR A N 1
ATOM 724 C CA . TYR A 1 97 ? 14.370 -0.698 -6.189 1.00 89.38 97 TYR A CA 1
ATOM 725 C C . TYR A 1 97 ? 15.452 -0.508 -5.115 1.00 89.38 97 TYR A C 1
ATOM 727 O O . TYR A 1 97 ? 15.224 0.225 -4.156 1.00 89.38 97 TYR A O 1
ATOM 735 N N . ASP A 1 98 ? 16.625 -1.140 -5.263 1.00 89.56 98 ASP A N 1
ATOM 736 C CA . ASP A 1 98 ? 17.741 -1.030 -4.309 1.00 89.56 98 ASP A CA 1
ATOM 737 C C . ASP A 1 98 ? 18.452 0.331 -4.397 1.00 89.56 98 ASP A C 1
ATOM 739 O O . ASP A 1 98 ? 19.038 0.802 -3.422 1.00 89.56 98 ASP A O 1
ATOM 743 N N . ALA A 1 99 ? 18.422 0.969 -5.570 1.00 87.50 99 ALA A N 1
ATOM 744 C CA . ALA A 1 99 ? 19.129 2.214 -5.840 1.00 87.50 99 ALA A CA 1
ATOM 745 C C . ALA A 1 99 ? 18.244 3.445 -5.540 1.00 87.50 99 ALA A C 1
ATOM 747 O O . ALA A 1 99 ? 17.305 3.709 -6.292 1.00 87.50 99 ALA A O 1
ATOM 748 N N . PRO A 1 100 ? 18.561 4.284 -4.529 1.00 83.44 100 PRO A N 1
ATOM 749 C CA . PRO A 1 100 ? 17.716 5.427 -4.154 1.00 83.44 100 PRO A CA 1
ATOM 750 C C . PRO A 1 100 ? 17.480 6.425 -5.294 1.00 83.44 100 PRO A C 1
ATOM 752 O O . PRO A 1 100 ? 16.402 6.999 -5.414 1.00 83.44 100 PRO A O 1
ATOM 755 N N . TYR A 1 101 ? 18.480 6.607 -6.163 1.00 83.44 101 TYR A N 1
ATOM 756 C CA . TYR A 1 101 ? 18.398 7.502 -7.320 1.00 83.44 101 TYR A CA 1
ATOM 757 C C . TYR A 1 101 ? 17.367 7.044 -8.365 1.00 83.44 101 TYR A C 1
ATOM 759 O O . TYR A 1 101 ? 16.829 7.861 -9.108 1.00 83.44 101 TYR A O 1
ATOM 767 N N . MET A 1 102 ? 17.048 5.749 -8.402 1.00 85.69 102 MET A N 1
ATOM 768 C CA . MET A 1 102 ? 16.098 5.191 -9.363 1.00 85.69 102 MET A CA 1
ATOM 769 C C . MET A 1 102 ? 14.643 5.493 -9.014 1.00 85.69 102 MET A C 1
ATOM 771 O O . MET A 1 102 ? 13.794 5.341 -9.886 1.00 85.69 102 MET A O 1
ATOM 775 N N . ALA A 1 103 ? 14.344 5.978 -7.800 1.00 82.56 103 ALA A N 1
ATOM 776 C CA . ALA A 1 103 ? 12.980 6.261 -7.349 1.00 82.56 103 ALA A CA 1
ATOM 777 C C . ALA A 1 103 ? 12.194 7.158 -8.325 1.00 82.56 103 ALA A C 1
ATOM 779 O O . ALA A 1 103 ? 11.044 6.862 -8.637 1.00 82.56 103 ALA A O 1
ATOM 780 N N . GLY A 1 104 ? 12.828 8.206 -8.866 1.00 84.06 104 GLY A N 1
ATOM 781 C CA . GLY A 1 104 ? 12.203 9.107 -9.846 1.00 84.06 104 GLY A CA 1
ATOM 782 C C . GLY A 1 104 ? 12.047 8.517 -11.253 1.00 84.06 104 GLY A C 1
ATOM 783 O O . GLY A 1 104 ? 11.326 9.075 -12.073 1.00 84.06 104 GLY A O 1
ATOM 784 N N . TYR A 1 105 ? 12.701 7.390 -11.536 1.00 85.12 105 TYR A N 1
ATOM 785 C CA . TYR A 1 105 ? 12.698 6.728 -12.841 1.00 85.12 105 TYR A CA 1
ATOM 786 C C . TYR A 1 105 ? 11.869 5.442 -12.861 1.00 85.12 105 TYR A C 1
ATOM 788 O O . TYR A 1 105 ? 11.658 4.894 -13.940 1.00 85.12 105 TYR A O 1
ATOM 796 N N . LEU A 1 106 ? 11.368 4.972 -11.709 1.00 85.62 106 LEU A N 1
ATOM 797 C CA . LEU A 1 106 ? 10.629 3.708 -11.606 1.00 85.62 106 LEU A CA 1
ATOM 798 C C . LEU A 1 106 ? 9.451 3.648 -12.584 1.00 85.62 106 LEU A C 1
ATOM 800 O O . LEU A 1 106 ? 9.276 2.636 -13.253 1.00 85.62 106 LEU A O 1
ATOM 804 N N . TYR A 1 107 ? 8.680 4.728 -12.718 1.00 81.38 107 TYR A N 1
ATOM 805 C CA . TYR A 1 107 ? 7.474 4.745 -13.554 1.00 81.38 107 TYR A CA 1
ATOM 806 C C . TYR A 1 107 ? 7.750 4.480 -15.044 1.00 81.38 107 TYR A C 1
ATOM 808 O O . TYR A 1 107 ? 6.944 3.859 -15.724 1.00 81.38 107 TYR A O 1
ATOM 816 N N . GLY A 1 108 ? 8.896 4.940 -15.554 1.00 84.88 108 GLY A N 1
ATOM 817 C CA . GLY A 1 108 ? 9.272 4.797 -16.963 1.00 84.88 108 GLY A CA 1
ATOM 818 C C . GLY A 1 108 ? 10.324 3.723 -17.224 1.00 84.88 108 GLY A C 1
ATOM 819 O O . GLY A 1 108 ? 10.788 3.600 -18.358 1.00 84.88 108 GLY A O 1
ATOM 820 N N . TYR A 1 109 ? 10.759 2.987 -16.197 1.00 87.81 109 TYR A N 1
ATOM 821 C CA . TYR A 1 109 ? 11.867 2.055 -16.352 1.00 87.81 109 TYR A CA 1
ATOM 822 C C . TYR A 1 109 ? 11.427 0.809 -17.143 1.00 87.81 109 TYR A C 1
ATOM 824 O O . TYR A 1 109 ? 10.465 0.146 -16.744 1.00 87.81 109 TYR A O 1
ATOM 832 N N . PRO A 1 110 ? 12.114 0.450 -18.245 1.00 88.44 110 PRO A N 1
ATOM 833 C CA . PRO A 1 110 ? 11.728 -0.689 -19.072 1.00 88.44 110 PRO A CA 1
ATOM 834 C C . PRO A 1 110 ? 11.661 -1.996 -18.276 1.00 88.44 110 PRO A C 1
ATOM 836 O O . PRO A 1 110 ? 12.610 -2.360 -17.585 1.00 88.44 110 PRO A O 1
ATOM 839 N N . GLY A 1 111 ? 10.545 -2.716 -18.396 1.00 84.75 111 GLY A N 1
ATOM 840 C CA . GLY A 1 111 ? 10.334 -3.992 -17.706 1.00 84.75 111 GLY A CA 1
ATOM 841 C C . GLY A 1 111 ? 9.913 -3.873 -16.239 1.00 84.75 111 GLY A C 1
ATOM 842 O O . GLY A 1 111 ? 9.796 -4.902 -15.583 1.00 84.75 111 GLY A O 1
ATOM 843 N N . ASN A 1 112 ? 9.671 -2.661 -15.722 1.00 85.69 112 ASN A N 1
ATOM 844 C CA . ASN A 1 112 ? 9.076 -2.480 -14.400 1.00 85.69 112 ASN A CA 1
ATOM 845 C C . ASN A 1 112 ? 7.556 -2.685 -14.442 1.00 85.69 112 ASN A C 1
ATOM 847 O O . ASN A 1 112 ? 6.821 -1.816 -14.900 1.00 85.69 112 ASN A O 1
ATOM 851 N N . ASP A 1 113 ? 7.097 -3.818 -13.920 1.00 77.31 113 ASP A N 1
ATOM 852 C CA . ASP A 1 113 ? 5.688 -4.182 -13.727 1.00 77.31 113 ASP A CA 1
ATOM 853 C C . ASP A 1 113 ? 5.247 -4.105 -12.252 1.00 77.31 113 ASP A C 1
ATOM 855 O O . ASP A 1 113 ? 4.088 -4.352 -11.923 1.00 77.31 113 ASP A O 1
ATOM 859 N N . GLY A 1 114 ? 6.155 -3.717 -11.348 1.00 73.44 114 GLY A N 1
ATOM 860 C CA . GLY A 1 114 ? 5.866 -3.574 -9.918 1.00 73.44 114 GLY A CA 1
ATOM 861 C C . GLY A 1 114 ? 4.979 -2.373 -9.573 1.00 73.44 114 GLY A C 1
ATOM 862 O O . GLY A 1 114 ? 4.533 -2.244 -8.431 1.00 73.44 114 GLY A O 1
ATOM 863 N N . LEU A 1 115 ? 4.729 -1.487 -10.540 1.00 72.06 115 LEU A N 1
ATOM 864 C CA . LEU A 1 115 ? 3.802 -0.367 -10.424 1.00 72.06 115 LEU A CA 1
ATOM 865 C C . LEU A 1 115 ? 2.545 -0.696 -11.226 1.00 72.06 115 LEU A C 1
ATOM 867 O O . LEU A 1 115 ? 2.605 -0.889 -12.438 1.00 72.06 115 LEU A O 1
ATOM 871 N N . CYS A 1 116 ? 1.404 -0.773 -10.549 1.00 64.19 116 CYS A N 1
ATOM 872 C CA . CYS A 1 116 ? 0.136 -1.040 -11.213 1.00 64.19 116 CYS A CA 1
ATOM 873 C C . CYS A 1 116 ? -0.280 0.199 -12.034 1.00 64.19 116 CYS A C 1
ATOM 875 O O . CYS A 1 116 ? -0.170 1.328 -11.551 1.00 64.19 116 CYS A O 1
ATOM 877 N N . SER A 1 117 ? -0.746 0.006 -13.273 1.00 61.62 117 SER A N 1
ATOM 878 C CA . SER A 1 117 ? -1.113 1.090 -14.212 1.00 61.62 117 SER A CA 1
ATOM 879 C C . SER A 1 117 ? -2.318 1.932 -13.772 1.00 61.62 117 SER A C 1
ATOM 881 O O . SER A 1 117 ? -2.655 2.931 -14.395 1.00 61.62 117 SER A O 1
ATOM 883 N N . ASP A 1 118 ? -2.994 1.484 -12.725 1.00 49.06 118 ASP A N 1
ATOM 884 C CA . ASP A 1 118 ? -4.177 2.048 -12.083 1.00 49.06 118 ASP A CA 1
ATOM 885 C C . ASP A 1 118 ? -3.836 2.776 -10.766 1.00 49.06 118 ASP A C 1
ATOM 887 O O . ASP A 1 118 ? -4.724 3.224 -10.036 1.00 49.06 118 ASP A O 1
ATOM 891 N N . THR A 1 119 ? -2.542 2.927 -10.466 1.00 46.69 119 THR A N 1
ATOM 892 C CA . THR A 1 119 ? -2.053 3.753 -9.363 1.00 46.69 119 THR A CA 1
ATOM 893 C C . THR A 1 119 ? -1.931 5.200 -9.856 1.00 46.69 119 THR A C 1
ATOM 895 O O . THR A 1 119 ? -1.117 5.444 -10.748 1.00 46.69 119 THR A O 1
ATOM 898 N N . PRO A 1 120 ? -2.712 6.168 -9.335 1.00 40.53 120 PRO A N 1
ATOM 899 C CA . PRO A 1 120 ? -2.607 7.559 -9.772 1.00 40.53 120 PRO A CA 1
ATOM 900 C C . PRO A 1 120 ? -1.196 8.107 -9.507 1.00 40.53 120 PRO A C 1
ATOM 902 O O . PRO A 1 120 ? -0.648 7.899 -8.421 1.00 40.53 120 PRO A O 1
ATOM 905 N N . SER A 1 121 ? -0.628 8.762 -10.527 1.00 49.47 121 SER A N 1
ATOM 906 C CA . SER A 1 121 ? 0.701 9.395 -10.537 1.00 49.47 121 SER A CA 1
ATOM 907 C C . SER A 1 121 ? 0.769 10.658 -9.690 1.00 49.47 121 SER A C 1
ATOM 909 O O . SER A 1 121 ? -0.186 11.460 -9.813 1.00 49.47 121 SER A O 1
#

InterPro domains:
  IPR015920 Cellobiose dehydrogenase-like, cytochrome domain [PF16010] (1-51)
  IPR036188 FAD/NAD(P)-binding domain superfamily [G3DSA:3.50.50.60] (50-120)
  IPR053208 GMC Oxidoreductase Cellobiose Dehydrogenase [PTHR47190] (51-115)

Foldseek 3Di:
DDDDDDDPPQQPPPPQHPDPPDQFHWDKDFAAPDDFPDPPDPPGDDDHTPDMFIGPRCVNVVVVVVDPDDDDDPDDPCFLVNVDQQCDPVDRSGHCNNDPVSPVVLVPRPPRPSDPPPGDD

Secondary structure (DSSP, 8-state):
-------SS-S--STT---TT-S-----EEE-SSPPSSTT-TT---PPPSEEE-----HHHHHHTT-S------PPP--GGGT---EETTEEEEETTT-GGGGGGGGG-TT--SS-TTS--

Organism: NCBI:txid147558

pLDDT: mean 75.91, std 14.6, range [40.53, 94.69]

Sequence (121 aa):
FTYTFLCQNCTDIGPISFESTSDTWPIGWAMSNRRPTTPGSPSSALTSHIGGGSGIITAQRLVETGKTVLLIERGRASFYSSGGNLTVPWNNTLTIYDAPYMAGYLYGYPGNDGLCSDTPS

=== Feature glossary ===
Legend for the data blocks above and below:

— What the protein is —

Sequence gives the chain of amino acids in standard one-letter code (A=alanine, C=cysteine, …, Y=tyrosine), read N→C. It is the only feature that is directly encoded by the gene; all structural features are derived from the folded form of this sequence.

The annotation block draws on four external resources. InterPro: which protein families and domains the sequence belongs to. GO: standardized terms for what the protein does, what process it participates in, and where in the cell it acts. CATH: which structural fold it has in the CATH hierarchy. Organism: the species of origin.

— Where its atoms are —

Atomic coordinates in PDBx/mmCIF format — the same representation the Protein Data Bank distributes. Each line of the _atom_site loop places one backbone atom in Cartesian space (units: ångströms, origin: arbitrary).

Six rendered views show the 3D structure from the faces of a cube — i.e. along ±x, ±y, ±z. Rendering representation is drawn randomly per protein from cartoon (secondary-structure ribbons), sticks (backbone bonds), or molecular surface; coloring is either N→C rainbow (blue at the N-terminus through red at the C-terminus) or one color per chain.

— Local backbone conformation —

DSSP 8-state secondary structure assigns each residue one of H (α-helix), G (3₁₀-helix), I (π-helix), E (extended β-strand), B (isolated β-bridge), T (hydrogen-bonded turn), S (bend), or '-' (coil). The assignment is computed from backbone hydrogen-bond geometry via the Kabsch–Sander algorithm.

P-SEA three-state annotation labels each residue as helix, strand, or coil based purely on the geometry of the Cα trace. It serves as a fallback when the full backbone (and thus DSSP) is unavailable.

φ (phi) and ψ (psi) are the two rotatable backbone dihedrals per residue: φ is the C(i-1)–N–Cα–C torsion, ψ is the N–Cα–C–N(i+1) torsion, both in degrees on (−180°, 180°]. α-helical residues cluster near (−60°, −45°); β-strand residues near (−120°, +130°). A Ramachandran plot is simply a scatter of (φ, ψ) for every residue.

— Global shape and packing —

Radius of gyration (Rg) is the root-mean-square distance of Cα atoms from their centroid — a single number for overall size and compactness. A globular domain of N residues has Rg ≈ 2.2·N^0.38 Å; an extended or disordered chain has a much larger Rg. The Cα contact count is the number of residue pairs whose Cα atoms are within 8 Å and are more than four positions apart in sequence — a standard proxy for tertiary packing density. The bounding box is the smallest axis-aligned box enclosing all Cα atoms.

Accessible surface area quantifies burial. A residue with SASA near zero is packed into the hydrophobic core; one with SASA >100 Å² sits on the surface. Computed here via the Shrake–Rupley numerical algorithm with a 1.4 Å probe.

The contact map is a binary N×N matrix image: pixel (i, j) is dark where Cα_i and Cα_j are within 8 Å and |i−j|>4. Because the |i−j|>4 filter removes local helical contacts, off-diagonal stripes parallel to the main diagonal indicate parallel β-sheets; stripes perpendicular to it indicate antiparallel β-sheets. The Ramachandran plot scatters every residue's (φ, ψ) pair against the sterically allowed regions. The PAE heatmap renders the predicted-aligned-error matrix.

— Structural neighborhood —

A 3Di character summarizes, for each residue, the relative orientation of the Cα frame of its nearest spatial neighbor. Because it encodes fold topology rather than chemistry, 3Di alignments detect remote structural similarity that sequence alignment misses.

Structural nearest neighbors (via Foldseek easy-search vs the PDB). Reported per hit: target PDB id, E-value, and alignment TM-score. A TM-score above ~0.5 is the conventional threshold for 'same fold'.

— Confidence and disorder —

For AlphaFold models, the B-factor field carries pLDDT — the model's own estimate of local accuracy on a 0–100 scale. Regions with pLDDT<50 should be treated as essentially unmodeled; they often correspond to intrinsically disordered segments.

B-factor (Debye–Waller factor) reflects atomic displacement in the crystal lattice. It is an experimental observable (units Å²), not a prediction; low values mean the atom is pinned down, high values mean it moves or is heterogeneous across the crystal.

Predicted Aligned Error (PAE) is an AlphaFold confidence matrix: entry (i, j) is the expected error in the position of residue j, in ångströms, when the prediction is superimposed on the true structure at residue i. Low PAE within a block of residues means that block is internally rigid and well-predicted; high PAE between two blocks means their relative placement is uncertain even if each block individually is confident.